Protein AF-A0A1G4TPR2-F1 (afdb_monomer_lite)

Sequence (51 aa):
MWFLNKETGLKWEVVDQELMLRLQANVNYEQVDDPKQETKQAKRNEKEVTT

Radius of gyration: 18.02 Å; chains: 1; bounding box: 36×19×52 Å

Structure (mmCIF, N/CA/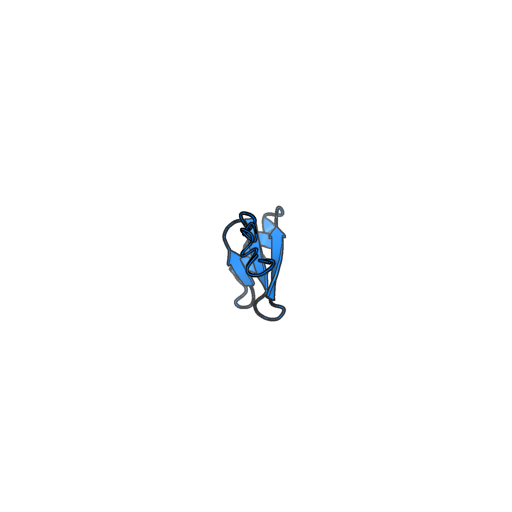C/O backbone):
data_AF-A0A1G4TPR2-F1
#
_entry.id   AF-A0A1G4TPR2-F1
#
loop_
_atom_site.group_PDB
_atom_site.id
_atom_site.type_symbol
_atom_site.label_atom_id
_atom_site.label_alt_id
_atom_site.label_comp_id
_atom_site.label_asym_id
_atom_site.label_entity_id
_atom_site.label_seq_id
_atom_site.pdbx_PDB_ins_code
_atom_site.Cartn_x
_atom_site.Cartn_y
_atom_site.Cartn_z
_atom_site.occupancy
_atom_site.B_iso_or_equiv
_atom_site.auth_seq_id
_atom_site.auth_comp_id
_atom_site.auth_asym_id
_atom_site.auth_atom_id
_atom_site.pdbx_PDB_model_num
ATOM 1 N N . MET A 1 1 ? -6.035 3.162 -3.736 1.00 88.44 1 MET A N 1
ATOM 2 C CA . MET A 1 1 ? -5.949 1.696 -3.501 1.00 88.44 1 MET A CA 1
ATOM 3 C C . MET A 1 1 ? -5.224 1.468 -2.190 1.00 88.44 1 MET A C 1
ATOM 5 O O . MET A 1 1 ? -4.346 2.260 -1.876 1.00 88.44 1 MET A O 1
ATOM 9 N N . TRP A 1 2 ? -5.563 0.431 -1.427 1.00 91.12 2 TRP A N 1
ATOM 10 C CA . TRP A 1 2 ? -4.888 0.160 -0.159 1.00 91.12 2 TRP A CA 1
ATOM 11 C C . TRP A 1 2 ? -3.770 -0.857 -0.333 1.00 91.12 2 TRP A C 1
ATOM 13 O O . TRP A 1 2 ? -3.906 -1.826 -1.078 1.00 91.12 2 TRP A O 1
ATOM 23 N N . PHE A 1 3 ? -2.659 -0.622 0.358 1.00 92.94 3 PHE A N 1
ATOM 24 C CA . PHE A 1 3 ? -1.511 -1.519 0.359 1.00 92.94 3 PHE A CA 1
ATOM 25 C C . PHE A 1 3 ? -1.163 -1.906 1.788 1.00 92.94 3 PHE A C 1
ATOM 27 O O . PHE A 1 3 ? -1.097 -1.047 2.666 1.00 92.94 3 PHE A O 1
ATOM 34 N N . LEU A 1 4 ? -0.942 -3.201 2.003 1.00 92.38 4 LEU A N 1
ATOM 35 C CA . LEU A 1 4 ? -0.432 -3.789 3.231 1.00 92.38 4 LEU A CA 1
ATOM 36 C C . LEU A 1 4 ? 1.064 -4.043 3.070 1.00 92.38 4 LEU A C 1
ATOM 38 O O . LEU A 1 4 ? 1.485 -4.769 2.172 1.00 92.38 4 LEU A O 1
ATOM 42 N N . ASN A 1 5 ? 1.862 -3.490 3.971 1.00 93.25 5 ASN A N 1
ATOM 43 C CA . ASN A 1 5 ? 3.255 -3.864 4.126 1.00 93.25 5 ASN A CA 1
ATOM 44 C C . ASN A 1 5 ? 3.340 -5.155 4.954 1.00 93.25 5 ASN A C 1
ATOM 46 O O . ASN A 1 5 ? 2.969 -5.159 6.126 1.00 93.25 5 ASN A O 1
ATOM 50 N N . LYS A 1 6 ? 3.849 -6.241 4.369 1.00 91.88 6 LYS A N 1
ATOM 51 C CA . LYS A 1 6 ? 3.986 -7.548 5.036 1.00 91.88 6 LYS A CA 1
ATOM 52 C C . LYS A 1 6 ? 5.065 -7.572 6.116 1.00 91.88 6 LYS A C 1
ATOM 54 O O . LYS A 1 6 ? 4.988 -8.386 7.028 1.00 91.88 6 LYS A O 1
ATOM 59 N N . GLU A 1 7 ? 6.051 -6.688 6.029 1.00 93.38 7 GLU A N 1
ATOM 60 C CA . GLU A 1 7 ? 7.153 -6.605 6.990 1.00 93.38 7 GLU A CA 1
ATOM 61 C C . GLU A 1 7 ? 6.705 -5.951 8.302 1.00 93.38 7 GLU A C 1
ATOM 63 O O . GLU A 1 7 ? 7.142 -6.349 9.378 1.00 93.38 7 GLU A O 1
ATOM 68 N N . THR A 1 8 ? 5.819 -4.954 8.223 1.00 90.94 8 THR A N 1
ATOM 69 C CA . THR A 1 8 ? 5.356 -4.181 9.393 1.00 90.94 8 THR A CA 1
ATOM 70 C C . THR A 1 8 ? 3.902 -4.452 9.779 1.00 90.94 8 THR A C 1
ATOM 72 O O . THR A 1 8 ? 3.484 -4.101 10.880 1.00 90.94 8 THR A O 1
ATOM 75 N N . GLY A 1 9 ? 3.109 -5.042 8.883 1.00 88.88 9 GLY A N 1
ATOM 76 C CA . GLY A 1 9 ? 1.662 -5.209 9.038 1.00 88.88 9 GLY A CA 1
ATOM 77 C C . GLY A 1 9 ? 0.861 -3.910 8.883 1.00 88.88 9 GLY A C 1
ATOM 78 O O . GLY A 1 9 ? -0.346 -3.898 9.128 1.00 88.88 9 GLY A O 1
ATOM 79 N N . LEU A 1 10 ? 1.506 -2.805 8.499 1.00 89.00 10 LEU A N 1
ATOM 80 C CA . LEU A 1 10 ? 0.846 -1.516 8.310 1.00 89.00 10 LEU A CA 1
ATOM 81 C C . LEU A 1 10 ? 0.127 -1.467 6.966 1.00 89.00 10 LEU A C 1
ATOM 83 O O . LEU A 1 10 ? 0.680 -1.863 5.942 1.00 89.00 10 LEU A O 1
ATOM 87 N N . LYS A 1 11 ? -1.093 -0.926 6.974 1.00 91.06 11 LYS A N 1
ATOM 88 C CA . LYS A 1 11 ? -1.891 -0.679 5.771 1.00 91.06 11 LYS A CA 1
ATOM 89 C C . LYS A 1 11 ? -2.122 0.811 5.568 1.00 91.06 11 LYS A C 1
ATOM 91 O O . LYS A 1 11 ? -2.417 1.515 6.534 1.00 91.06 11 LYS A O 1
ATOM 96 N N . TRP A 1 12 ? -2.020 1.281 4.331 1.00 90.69 12 TRP A N 1
ATOM 97 C CA . TRP A 1 12 ? -2.263 2.682 3.987 1.00 90.69 12 TRP A CA 1
ATOM 98 C C . TRP A 1 12 ? -2.881 2.836 2.604 1.00 90.69 12 TRP A C 1
ATOM 100 O O . TRP A 1 12 ? -2.739 1.977 1.731 1.00 90.69 12 TRP A O 1
ATOM 110 N N . GLU A 1 13 ? -3.564 3.960 2.418 1.00 93.06 13 GLU A N 1
ATOM 111 C CA . GLU A 1 13 ? -4.089 4.356 1.125 1.00 93.06 13 GLU A CA 1
ATOM 112 C C . GLU A 1 13 ? -2.973 4.953 0.267 1.00 93.06 13 GLU A C 1
ATOM 114 O O . GLU A 1 13 ? -2.234 5.846 0.682 1.00 93.06 13 GLU A O 1
ATOM 119 N N . VAL A 1 14 ? -2.871 4.454 -0.959 1.00 91.25 14 VAL A N 1
ATOM 120 C CA . VAL A 1 14 ? -2.014 4.997 -2.002 1.00 91.25 14 VAL A CA 1
ATOM 121 C C . VAL A 1 14 ? -2.909 5.562 -3.095 1.00 91.25 14 VAL A C 1
ATOM 123 O O . VAL A 1 14 ? -3.703 4.840 -3.710 1.00 91.25 14 VAL A O 1
ATOM 126 N N . VAL A 1 15 ? -2.779 6.868 -3.308 1.00 91.88 15 VAL A N 1
ATOM 127 C CA . VAL A 1 15 ? -3.473 7.622 -4.364 1.00 91.88 15 VAL A CA 1
ATOM 128 C C . VAL A 1 15 ? -2.572 7.902 -5.569 1.00 91.88 15 VAL A C 1
ATOM 130 O O . VAL A 1 15 ? -3.067 8.155 -6.662 1.00 91.88 15 VAL A O 1
ATOM 133 N N . ASP A 1 16 ? -1.255 7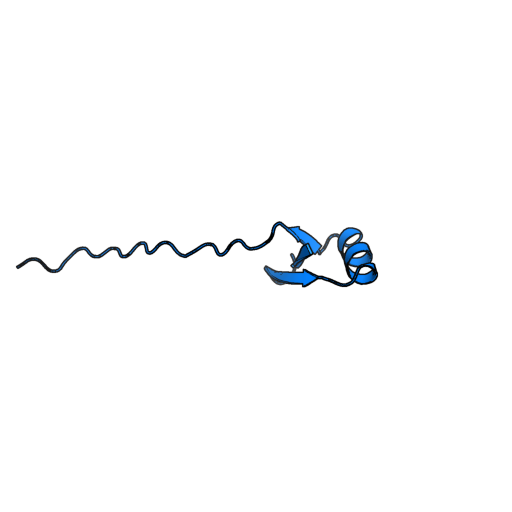.822 -5.380 1.00 93.94 16 ASP A N 1
ATOM 134 C CA . ASP A 1 16 ? -0.259 8.114 -6.405 1.00 93.94 16 ASP A CA 1
ATOM 135 C C . ASP A 1 16 ? -0.046 6.922 -7.351 1.00 93.94 16 ASP A C 1
ATOM 137 O O . ASP A 1 16 ? 0.266 5.815 -6.909 1.00 93.94 16 ASP A O 1
ATOM 141 N N . GLN A 1 17 ? -0.225 7.134 -8.659 1.00 91.56 17 GLN A N 1
ATOM 142 C CA . GLN A 1 17 ? -0.187 6.052 -9.649 1.00 91.56 17 GLN A CA 1
ATOM 143 C C . GLN A 1 17 ? 1.199 5.429 -9.826 1.00 91.56 17 GLN A C 1
ATOM 145 O O . GLN A 1 17 ? 1.296 4.211 -9.980 1.00 91.56 17 GLN A O 1
ATOM 150 N N . GLU A 1 18 ? 2.268 6.222 -9.771 1.00 93.62 18 GLU A N 1
ATOM 151 C CA . GLU A 1 18 ? 3.633 5.705 -9.902 1.00 93.62 18 GLU A CA 1
ATOM 152 C C . GLU A 1 18 ? 4.017 4.868 -8.678 1.00 93.62 18 GLU A C 1
ATOM 154 O O . GLU A 1 18 ? 4.603 3.788 -8.803 1.00 93.62 18 GLU A O 1
ATOM 159 N N . LEU A 1 19 ? 3.625 5.324 -7.487 1.00 92.00 19 LEU A N 1
ATOM 160 C CA . LEU A 1 19 ? 3.817 4.585 -6.249 1.00 92.00 19 LEU A CA 1
ATOM 161 C C . LEU A 1 19 ? 3.029 3.270 -6.252 1.00 92.00 19 LEU A C 1
ATOM 163 O O . LEU A 1 19 ? 3.589 2.243 -5.876 1.00 92.00 19 LEU A O 1
ATOM 167 N N . MET A 1 20 ? 1.779 3.259 -6.730 1.00 92.44 20 MET A N 1
ATOM 168 C CA . MET A 1 20 ? 0.992 2.023 -6.855 1.00 92.44 20 MET A CA 1
ATOM 169 C C . MET A 1 20 ? 1.709 0.972 -7.710 1.00 92.44 20 MET A C 1
ATOM 171 O O . MET A 1 20 ? 1.853 -0.169 -7.272 1.00 92.44 20 MET A O 1
ATOM 175 N N . LEU A 1 21 ? 2.220 1.355 -8.884 1.00 92.81 21 LEU A N 1
ATOM 176 C CA . LEU A 1 21 ? 2.937 0.441 -9.781 1.00 92.81 21 LEU A CA 1
ATOM 177 C C . LEU A 1 21 ? 4.208 -0.123 -9.132 1.00 92.81 21 LEU A C 1
ATOM 179 O O . LEU A 1 21 ? 4.491 -1.318 -9.236 1.00 92.81 21 LEU A O 1
ATOM 183 N N . ARG A 1 22 ? 4.961 0.720 -8.415 1.00 94.00 22 ARG A N 1
ATOM 184 C CA . ARG A 1 22 ? 6.157 0.284 -7.678 1.00 94.00 22 ARG A CA 1
ATOM 185 C C . ARG A 1 22 ? 5.825 -0.702 -6.563 1.00 94.00 22 ARG A C 1
ATOM 187 O O . ARG A 1 22 ? 6.590 -1.640 -6.350 1.00 94.00 22 ARG A O 1
ATOM 194 N N . LEU A 1 23 ? 4.719 -0.489 -5.852 1.00 92.38 23 LEU A N 1
ATOM 195 C CA . LEU A 1 23 ? 4.280 -1.374 -4.774 1.00 92.38 23 LEU A CA 1
ATOM 196 C C . LEU A 1 23 ? 3.737 -2.699 -5.320 1.00 92.38 23 LEU A C 1
ATOM 198 O O . LEU A 1 23 ? 4.047 -3.739 -4.757 1.00 92.38 23 LEU A O 1
ATOM 202 N N . GLN A 1 24 ? 3.017 -2.691 -6.445 1.00 90.44 24 GLN A N 1
ATOM 203 C CA . GLN A 1 24 ? 2.548 -3.917 -7.107 1.00 90.44 24 GLN A CA 1
ATOM 204 C C . GLN A 1 24 ? 3.694 -4.817 -7.587 1.00 90.44 24 GLN A C 1
ATOM 206 O O . GLN A 1 24 ? 3.567 -6.039 -7.567 1.00 90.44 24 GLN A O 1
ATOM 211 N N . ALA A 1 25 ? 4.820 -4.233 -8.001 1.00 92.12 25 ALA A N 1
ATOM 212 C CA . ALA A 1 25 ? 6.014 -4.986 -8.384 1.00 92.12 25 ALA A CA 1
ATOM 213 C C . ALA A 1 25 ? 6.832 -5.499 -7.181 1.00 92.12 25 ALA A C 1
ATOM 215 O O . ALA A 1 25 ? 7.781 -6.262 -7.365 1.00 92.12 25 ALA A O 1
ATOM 216 N N . ASN A 1 26 ? 6.509 -5.069 -5.959 1.00 93.12 26 ASN A N 1
ATOM 217 C CA . ASN A 1 26 ? 7.284 -5.371 -4.764 1.00 93.12 26 ASN A CA 1
ATOM 218 C C . ASN A 1 26 ? 6.596 -6.453 -3.917 1.00 93.12 26 ASN A C 1
ATOM 220 O O . ASN A 1 26 ? 5.499 -6.257 -3.407 1.00 93.12 26 ASN A O 1
ATOM 224 N N . VAL A 1 27 ? 7.287 -7.576 -3.702 1.00 92.62 27 VAL A N 1
ATOM 225 C CA . VAL A 1 27 ? 6.776 -8.743 -2.956 1.00 92.62 27 VAL A CA 1
ATOM 226 C C . VAL A 1 27 ? 6.435 -8.450 -1.488 1.00 92.62 27 VAL A C 1
ATOM 228 O O . VAL A 1 27 ? 5.620 -9.154 -0.888 1.00 92.62 27 VAL A O 1
ATOM 231 N N . ASN A 1 28 ? 7.026 -7.399 -0.912 1.00 93.75 28 ASN A N 1
ATOM 232 C CA . ASN A 1 28 ? 6.779 -6.996 0.474 1.00 93.75 28 ASN A CA 1
ATOM 233 C C . ASN A 1 28 ? 5.444 -6.263 0.644 1.00 93.75 28 ASN A C 1
ATOM 235 O O . ASN A 1 28 ? 5.007 -6.043 1.775 1.00 93.75 28 ASN A O 1
ATOM 239 N N . TYR A 1 29 ? 4.795 -5.891 -0.459 1.00 93.75 29 TYR A N 1
ATOM 240 C CA . TYR A 1 29 ? 3.534 -5.173 -0.457 1.00 93.75 29 TYR A CA 1
ATOM 241 C C . TYR A 1 29 ? 2.430 -6.016 -1.076 1.00 93.75 29 TYR A C 1
ATOM 243 O O . TYR A 1 29 ? 2.613 -6.690 -2.085 1.00 93.75 29 TYR A O 1
ATOM 251 N N . GLU A 1 30 ? 1.258 -5.972 -0.457 1.00 92.56 30 GLU A N 1
ATOM 252 C CA . GLU A 1 30 ? 0.056 -6.614 -0.969 1.00 92.56 30 GLU A CA 1
ATOM 253 C C . GLU A 1 30 ? -1.015 -5.564 -1.184 1.00 92.56 30 GLU A C 1
ATOM 255 O O . GLU A 1 30 ? -1.325 -4.791 -0.277 1.00 92.56 30 GLU A O 1
ATOM 260 N N . GLN A 1 31 ? -1.576 -5.526 -2.387 1.00 91.94 31 GLN A N 1
ATOM 261 C CA . GLN A 1 31 ? -2.760 -4.723 -2.631 1.00 91.94 31 GLN A CA 1
ATOM 262 C C . GLN A 1 31 ? -3.935 -5.383 -1.906 1.00 91.94 31 GLN A C 1
ATOM 264 O O . GLN A 1 31 ? -4.260 -6.539 -2.170 1.00 91.94 31 GLN A O 1
ATOM 269 N N . VAL A 1 32 ? -4.558 -4.642 -1.000 1.00 89.19 32 VAL A N 1
ATOM 270 C CA . VAL A 1 32 ? -5.699 -5.099 -0.209 1.00 89.19 32 VAL A CA 1
ATOM 271 C C . VAL A 1 32 ? -6.915 -4.234 -0.508 1.00 89.19 32 VAL A C 1
ATOM 273 O O . VAL A 1 32 ? -6.798 -3.094 -0.972 1.00 89.19 32 VAL A O 1
ATOM 276 N N . ASP A 1 33 ? -8.095 -4.787 -0.250 1.00 84.44 33 ASP A N 1
ATOM 277 C CA . ASP A 1 33 ? -9.321 -4.005 -0.257 1.00 84.44 33 ASP A CA 1
ATOM 278 C C . ASP A 1 33 ? -9.269 -2.899 0.798 1.00 84.44 33 ASP A C 1
ATOM 280 O O . ASP A 1 33 ? -8.519 -2.969 1.781 1.00 84.44 33 ASP A O 1
ATOM 284 N N . ASP A 1 34 ? -10.088 -1.869 0.572 1.00 77.88 34 ASP A N 1
ATOM 285 C CA . ASP A 1 34 ? -10.339 -0.841 1.572 1.00 77.88 34 ASP A CA 1
ATOM 286 C C . ASP A 1 34 ? -10.576 -1.520 2.922 1.00 77.88 34 ASP A C 1
ATOM 288 O O . ASP A 1 34 ? -11.338 -2.497 2.983 1.00 77.88 34 ASP A O 1
ATOM 292 N N . PRO A 1 35 ? -9.932 -1.056 4.006 1.00 69.19 35 PRO A N 1
ATOM 293 C CA . PRO A 1 35 ? -10.309 -1.454 5.332 1.00 69.19 35 PRO A CA 1
ATOM 294 C C . PRO A 1 35 ? -11.671 -0.823 5.593 1.00 69.19 35 PRO A C 1
ATOM 296 O O . PRO A 1 35 ? -11.775 0.104 6.395 1.00 69.19 35 PRO A O 1
ATOM 299 N N . LYS A 1 36 ? -12.716 -1.373 4.950 1.00 61.53 36 LYS A N 1
ATOM 300 C CA . LYS A 1 36 ? -14.092 -1.328 5.410 1.00 61.53 36 LYS A CA 1
ATOM 301 C C . LYS A 1 36 ? -13.938 -1.553 6.875 1.00 61.53 36 LYS A C 1
ATOM 303 O O . LYS A 1 36 ? -13.468 -2.627 7.255 1.00 61.53 36 LYS A O 1
ATOM 308 N N . GLN A 1 37 ? -14.173 -0.487 7.635 1.00 57.88 37 GLN A N 1
ATOM 309 C CA . GLN A 1 37 ? -13.978 -0.479 9.062 1.00 57.88 37 GLN A CA 1
ATOM 310 C C . GLN A 1 37 ? -14.566 -1.795 9.523 1.00 57.88 37 GLN A C 1
ATOM 312 O O . GLN A 1 37 ? -15.780 -1.997 9.412 1.00 57.88 37 GLN A O 1
ATOM 317 N N . GLU A 1 38 ? -13.701 -2.720 9.944 1.00 52.34 38 GLU A N 1
ATOM 318 C CA . GLU A 1 38 ? -14.131 -3.803 10.789 1.00 52.34 38 GLU A CA 1
ATOM 319 C C . GLU A 1 38 ? -14.545 -3.023 12.022 1.00 52.34 38 GLU A C 1
ATOM 321 O O . GLU A 1 38 ? -13.755 -2.680 12.903 1.00 52.34 38 GLU A O 1
ATOM 32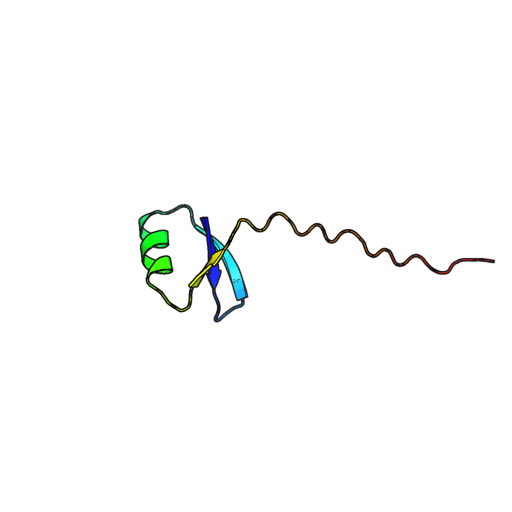6 N N . THR A 1 39 ? -15.792 -2.555 11.970 1.00 49.03 39 THR A N 1
ATOM 327 C CA . THR A 1 39 ? -16.562 -2.158 1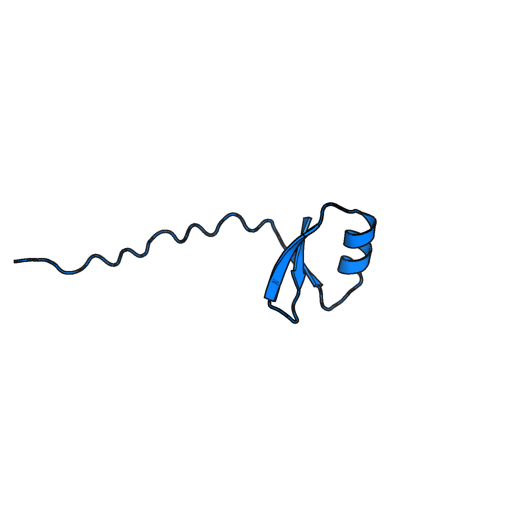3.106 1.00 49.03 39 THR A CA 1
ATOM 328 C C . THR A 1 39 ? -16.327 -3.359 13.975 1.00 49.03 39 THR A C 1
ATOM 330 O O . THR A 1 39 ? -16.777 -4.462 13.661 1.00 49.03 39 THR A O 1
ATOM 333 N N . LYS A 1 40 ? -15.511 -3.162 15.008 1.00 51.50 40 LYS A N 1
ATOM 334 C CA . LYS A 1 40 ? -15.561 -3.968 16.204 1.00 51.50 40 LYS A CA 1
ATOM 335 C C . LYS A 1 40 ? -17.023 -3.887 16.620 1.00 51.50 40 LYS A C 1
ATOM 337 O O . LYS A 1 40 ? -17.404 -3.019 17.399 1.00 51.50 40 LYS A O 1
ATOM 342 N N . GLN A 1 41 ? -17.868 -4.709 15.997 1.00 48.72 41 GLN A N 1
ATOM 343 C CA . GLN A 1 41 ? -19.189 -5.011 16.469 1.00 48.72 41 GLN A CA 1
ATOM 344 C C . GLN A 1 41 ? -18.889 -5.562 17.836 1.00 48.72 41 GLN A C 1
ATOM 346 O O . GLN A 1 41 ? -18.225 -6.588 17.999 1.00 48.72 41 GLN A O 1
ATOM 351 N N . ALA A 1 42 ? -19.240 -4.730 18.801 1.00 51.59 42 ALA A N 1
ATOM 352 C CA . ALA A 1 42 ? -19.075 -4.975 20.194 1.00 51.59 42 ALA A CA 1
ATOM 353 C C . ALA A 1 42 ? -19.531 -6.405 20.486 1.00 51.59 42 ALA A C 1
ATOM 355 O O . ALA A 1 42 ? -20.723 -6.677 20.591 1.00 51.59 42 ALA A O 1
ATOM 356 N N . LYS A 1 43 ? -18.585 -7.310 20.739 1.00 50.81 43 LYS A N 1
ATOM 357 C CA . LYS A 1 43 ? -18.826 -8.328 21.754 1.00 50.81 43 LYS A CA 1
ATOM 358 C C . LYS A 1 43 ? -18.756 -7.607 23.099 1.00 50.81 43 LYS A C 1
ATOM 360 O O . LYS A 1 43 ? -17.814 -7.775 23.865 1.00 50.81 43 LYS A O 1
ATOM 365 N N . ARG A 1 44 ? -19.758 -6.753 23.355 1.00 52.94 44 ARG A N 1
ATOM 366 C CA . ARG A 1 44 ? -20.169 -6.363 24.700 1.00 52.94 44 ARG A CA 1
ATOM 367 C C . ARG A 1 44 ? -20.702 -7.648 25.310 1.00 52.94 44 ARG A C 1
ATOM 369 O O . ARG A 1 44 ? -21.879 -7.968 25.189 1.00 52.94 44 ARG A O 1
ATOM 376 N N . ASN A 1 45 ? -19.798 -8.431 25.884 1.00 50.56 45 ASN A N 1
ATOM 377 C CA . ASN A 1 45 ? -20.168 -9.509 26.777 1.00 50.56 45 ASN A CA 1
ATOM 378 C C . ASN A 1 45 ? -20.620 -8.835 28.083 1.00 50.56 45 ASN A C 1
ATOM 380 O O . ASN A 1 45 ? -19.876 -8.761 29.050 1.00 50.56 45 ASN A O 1
ATOM 384 N N . GLU A 1 46 ? -21.818 -8.247 28.065 1.00 55.50 46 GLU A N 1
ATOM 385 C CA . GLU A 1 46 ? -22.547 -7.888 29.278 1.00 55.50 46 GLU A CA 1
ATOM 386 C C . GLU A 1 46 ? -23.295 -9.138 29.736 1.00 55.50 46 GLU A C 1
ATOM 388 O O . GLU A 1 46 ? -24.459 -9.372 29.428 1.00 55.50 46 GLU A O 1
ATOM 393 N N . LYS A 1 47 ? -22.542 -9.996 30.409 1.00 55.72 47 LYS A N 1
ATOM 394 C CA . LYS A 1 47 ? -23.010 -10.891 31.461 1.00 55.72 47 LYS A CA 1
ATOM 395 C C . LYS A 1 47 ? -21.950 -10.648 32.550 1.00 55.72 47 LYS A C 1
ATOM 397 O O . LYS A 1 47 ? -20.775 -10.771 32.239 1.00 55.72 47 LYS A O 1
ATOM 402 N N . GLU A 1 48 ? -22.207 -10.163 33.757 1.00 53.97 48 GLU A N 1
ATOM 403 C CA . GLU A 1 48 ? -23.315 -10.408 34.670 1.00 53.97 48 GLU A CA 1
ATOM 404 C C . GLU A 1 48 ? -23.404 -9.236 35.674 1.00 53.97 48 GLU A C 1
ATOM 406 O O . GLU A 1 48 ? -22.475 -8.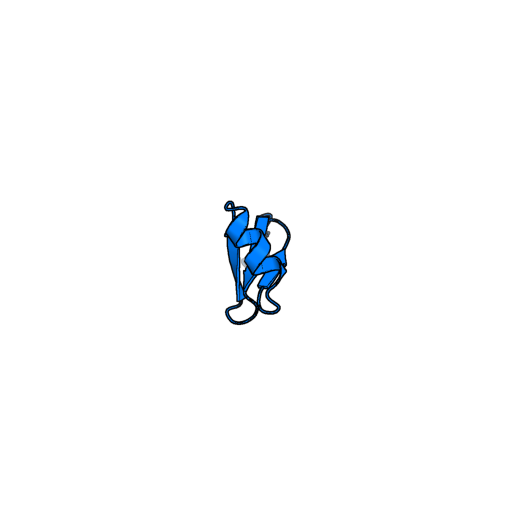999 36.440 1.00 53.97 48 GLU A O 1
ATOM 411 N N . VAL A 1 49 ? -24.530 -8.520 35.703 1.00 55.94 49 VAL A N 1
ATOM 412 C CA . VAL A 1 49 ? -25.057 -7.899 36.929 1.00 55.94 49 VAL A CA 1
ATOM 413 C C . VAL A 1 49 ? -26.506 -8.358 37.016 1.00 55.94 49 VAL A C 1
ATOM 415 O O . VAL A 1 49 ? -27.384 -7.799 36.369 1.00 55.94 49 VAL A O 1
ATOM 418 N N . THR A 1 50 ? -26.729 -9.437 37.759 1.00 54.31 50 THR A N 1
ATOM 419 C CA . THR A 1 50 ? -28.053 -9.867 38.233 1.00 54.31 50 THR A CA 1
ATOM 420 C C . THR A 1 50 ? -27.816 -10.270 39.686 1.00 54.31 50 THR A C 1
ATOM 422 O O . THR A 1 50 ? -27.039 -11.188 39.921 1.00 54.31 50 THR A O 1
ATOM 425 N N . THR A 1 51 ? -28.123 -9.347 40.602 1.00 52.38 51 THR A N 1
ATOM 426 C CA . THR A 1 51 ? -29.152 -9.504 41.652 1.00 52.38 51 THR A CA 1
ATOM 427 C C . THR A 1 51 ? -28.662 -10.279 42.865 1.00 52.38 51 THR A C 1
ATOM 429 O O . THR A 1 51 ? -28.396 -11.489 42.740 1.00 52.38 51 THR A O 1
#

Organism: NCBI:txid624147

Foldseek 3Di:
DKKAQQVVRDIDDDPDPVVVVVQVVDPRIDDDPDCPP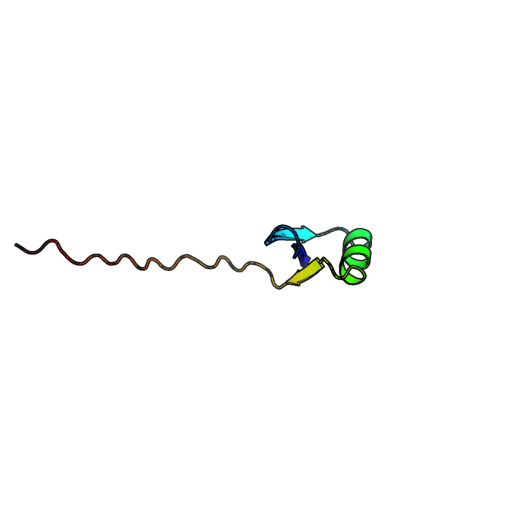PPPPDPPVPPDDDD

pLDDT: mean 78.99, std 17.82, range [48.72, 94.0]

Secondary structure (DSSP, 8-state):
-EEEETTT--EEE---HHHHHHHHT-TTEEEE-------------------